Protein AF-A0A6I4K3M9-F1 (afdb_monomer)

Sequence (58 aa):
MDSLITAAAQALAAGDPLGALNRVALRDDAPALALRGIAMAQLGDLVRAKALLQRAAR

Solvent-accessible surface area (backbone atoms only — not comparable to full-atom values): 3072 Å² total; per-residue (Å²): 131,66,66,51,60,54,53,21,53,50,26,45,76,72,71,32,35,65,63,15,36,72,58,31,71,91,43,89,49,44,69,35,27,35,53,45,11,52,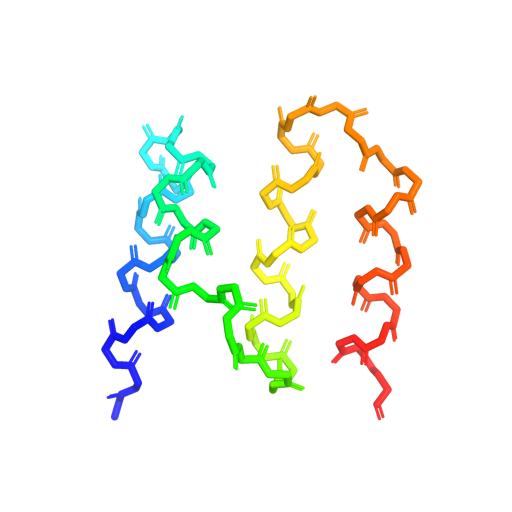28,30,41,75,73,68,41,54,70,63,11,51,57,28,39,54,61,33,74,107

Foldseek 3Di:
DPVLLVQLVVCVVVVNLVSSCVSLVVPQALSSLQSPLSSCVSVVNNVSSVVSNVSSVD

Radius of gyration: 10.13 Å; Cα contacts (8 Å, |Δi|>4): 77; chains: 1; bounding box: 29×26×17 Å

Secondary structure (DSSP, 8-state):
--HHHHHHHHHHHTT-HHHHHHHHTT--SHHHHHHHHHHHHHTT-HHHHHHHHHHHT-

Structure (mmCIF, N/CA/C/O backbone):
data_AF-A0A6I4K3M9-F1
#
_entry.id   AF-A0A6I4K3M9-F1
#
loop_
_atom_site.group_PDB
_atom_site.id
_atom_site.type_symbol
_atom_site.label_atom_id
_atom_site.label_alt_id
_atom_site.label_comp_id
_atom_site.label_asym_id
_atom_site.label_entity_id
_atom_site.label_seq_id
_atom_site.pdbx_PDB_ins_code
_atom_site.Cartn_x
_atom_site.Cartn_y
_atom_site.Cartn_z
_atom_site.occupancy
_atom_site.B_iso_or_equiv
_atom_site.auth_seq_id
_atom_site.auth_comp_id
_atom_site.auth_asym_id
_atom_site.auth_atom_id
_atom_site.pdbx_PDB_model_num
ATOM 1 N N . MET A 1 1 ? 18.791 -6.062 -5.223 1.00 58.97 1 MET A N 1
ATOM 2 C CA . MET A 1 1 ? 17.949 -5.012 -4.615 1.00 58.97 1 MET A CA 1
ATOM 3 C C . MET A 1 1 ? 16.861 -4.678 -5.620 1.00 58.97 1 MET A C 1
ATOM 5 O O . MET A 1 1 ? 17.214 -4.375 -6.751 1.00 58.97 1 MET A O 1
ATOM 9 N N . ASP A 1 2 ? 15.579 -4.813 -5.277 1.00 83.38 2 ASP A N 1
ATOM 10 C CA . ASP A 1 2 ? 14.497 -4.505 -6.222 1.00 83.38 2 ASP A CA 1
ATOM 11 C C . ASP A 1 2 ? 14.287 -2.985 -6.284 1.00 83.38 2 ASP A C 1
ATOM 13 O O . ASP A 1 2 ? 13.676 -2.381 -5.399 1.00 83.38 2 ASP A O 1
ATOM 17 N N . SER A 1 3 ? 14.871 -2.352 -7.301 1.00 86.38 3 SER A N 1
ATOM 18 C CA . SER A 1 3 ? 14.909 -0.893 -7.442 1.00 86.38 3 SER A CA 1
ATOM 19 C C . SER A 1 3 ? 13.517 -0.255 -7.482 1.00 86.38 3 SER A C 1
ATOM 21 O O . SER A 1 3 ? 13.359 0.888 -7.057 1.00 86.38 3 SER A O 1
ATOM 23 N N . LEU A 1 4 ? 12.496 -0.988 -7.945 1.00 89.88 4 LEU A N 1
ATOM 24 C CA . LEU A 1 4 ? 11.120 -0.494 -8.015 1.00 89.88 4 LEU A CA 1
ATOM 25 C C . LEU A 1 4 ? 10.463 -0.427 -6.633 1.00 89.88 4 LEU A C 1
ATOM 27 O O . LEU A 1 4 ? 9.781 0.554 -6.337 1.00 89.88 4 LEU A O 1
ATOM 31 N N . ILE A 1 5 ? 10.709 -1.421 -5.775 1.00 92.25 5 ILE A N 1
ATOM 32 C CA . ILE A 1 5 ? 10.219 -1.438 -4.387 1.00 92.25 5 ILE A CA 1
ATOM 33 C C . ILE A 1 5 ? 10.831 -0.273 -3.606 1.00 92.25 5 ILE A C 1
ATOM 35 O O . ILE A 1 5 ? 10.110 0.476 -2.948 1.00 92.25 5 ILE A O 1
ATOM 39 N N . THR A 1 6 ? 12.145 -0.063 -3.733 1.00 93.88 6 THR A N 1
ATOM 40 C CA . THR A 1 6 ? 12.836 1.053 -3.069 1.00 93.88 6 THR A CA 1
ATOM 41 C C . THR A 1 6 ? 12.294 2.404 -3.536 1.00 93.88 6 THR A C 1
ATOM 43 O O . THR A 1 6 ? 11.990 3.262 -2.708 1.00 93.88 6 THR A O 1
ATOM 46 N N . ALA A 1 7 ? 12.106 2.590 -4.846 1.00 94.19 7 ALA A N 1
ATOM 47 C CA . ALA A 1 7 ? 11.561 3.830 -5.395 1.00 94.19 7 ALA A CA 1
ATOM 48 C C . ALA A 1 7 ? 10.102 4.077 -4.966 1.00 94.19 7 ALA A C 1
ATOM 50 O O . ALA A 1 7 ? 9.712 5.218 -4.720 1.00 94.19 7 ALA A O 1
ATOM 51 N N . ALA A 1 8 ? 9.290 3.024 -4.846 1.00 94.38 8 ALA A N 1
ATOM 52 C CA . ALA A 1 8 ? 7.921 3.133 -4.352 1.00 94.38 8 ALA A CA 1
ATOM 53 C C . ALA A 1 8 ? 7.871 3.480 -2.856 1.00 94.38 8 ALA A C 1
ATOM 55 O O . ALA A 1 8 ? 7.092 4.343 -2.460 1.00 94.38 8 ALA A O 1
ATOM 56 N N . ALA A 1 9 ? 8.735 2.877 -2.035 1.00 93.12 9 ALA A N 1
ATOM 57 C CA . ALA A 1 9 ? 8.852 3.218 -0.618 1.00 93.12 9 ALA A CA 1
ATOM 58 C C . ALA A 1 9 ? 9.293 4.678 -0.412 1.00 93.12 9 ALA A C 1
ATOM 60 O O . ALA A 1 9 ? 8.732 5.378 0.429 1.00 93.12 9 ALA A O 1
ATOM 61 N N . GLN A 1 10 ? 10.243 5.164 -1.217 1.00 95.00 10 GLN A N 1
ATOM 62 C CA . GLN A 1 10 ? 10.662 6.568 -1.198 1.00 95.00 10 GLN A CA 1
ATOM 63 C C . GLN A 1 10 ? 9.533 7.521 -1.603 1.00 95.00 10 GLN A C 1
ATOM 65 O O . GLN A 1 10 ? 9.346 8.543 -0.949 1.00 95.00 10 GLN A O 1
ATOM 70 N N . ALA A 1 11 ? 8.749 7.179 -2.631 1.00 94.31 11 ALA A N 1
ATOM 71 C CA . ALA A 1 11 ? 7.587 7.973 -3.023 1.00 94.31 11 ALA A CA 1
ATOM 72 C C . ALA A 1 11 ? 6.553 8.067 -1.886 1.00 94.31 11 ALA A C 1
ATOM 74 O O . ALA A 1 11 ? 6.082 9.158 -1.583 1.00 94.31 11 ALA A O 1
ATOM 75 N N . LEU A 1 12 ? 6.277 6.963 -1.178 1.00 93.00 12 LEU A N 1
ATOM 76 C CA . LEU A 1 12 ? 5.395 6.987 -0.003 1.00 93.00 12 LEU A CA 1
ATOM 77 C C . LEU A 1 12 ? 5.943 7.871 1.118 1.00 93.00 12 LEU A C 1
ATOM 79 O O . LEU A 1 12 ? 5.181 8.634 1.701 1.00 93.00 12 LEU A O 1
ATOM 83 N N . ALA A 1 13 ? 7.244 7.792 1.405 1.00 93.88 13 ALA A N 1
ATOM 84 C CA . ALA A 1 13 ? 7.883 8.626 2.424 1.00 93.88 13 ALA A CA 1
ATOM 85 C C . ALA A 1 13 ? 7.850 10.124 2.069 1.00 93.88 13 ALA A C 1
ATOM 87 O O . ALA A 1 13 ? 7.782 10.965 2.961 1.00 93.88 13 ALA A O 1
ATOM 88 N N . ALA A 1 14 ? 7.861 10.457 0.776 1.00 94.38 14 ALA A N 1
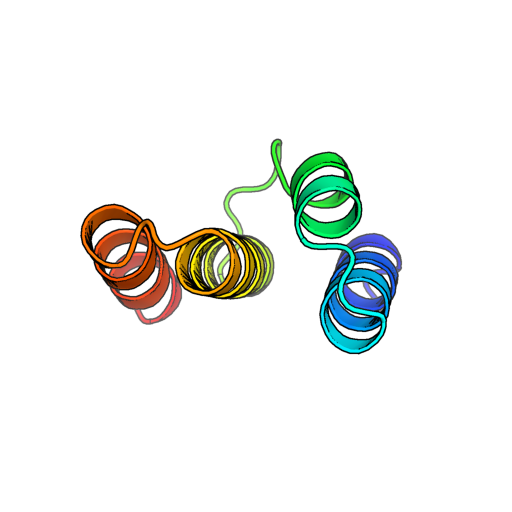ATOM 89 C CA . ALA A 1 14 ? 7.720 11.822 0.276 1.00 94.38 14 ALA A CA 1
ATOM 90 C C . ALA A 1 14 ? 6.259 12.316 0.217 1.00 94.38 14 ALA A C 1
ATOM 92 O O . ALA A 1 14 ? 6.024 13.451 -0.192 1.00 94.38 14 ALA A O 1
ATOM 93 N N . GLY A 1 15 ? 5.279 11.488 0.601 1.00 93.69 15 GLY A N 1
ATOM 94 C CA . GLY A 1 15 ? 3.857 11.829 0.518 1.00 93.69 15 GLY A CA 1
ATOM 95 C C . GLY A 1 15 ? 3.268 11.716 -0.893 1.00 93.69 15 GLY A C 1
ATOM 96 O O . GLY A 1 15 ? 2.233 12.318 -1.167 1.00 93.69 15 GLY A O 1
ATOM 97 N N . ASP A 1 16 ? 3.901 10.944 -1.782 1.00 94.69 16 ASP A N 1
ATOM 98 C CA . ASP A 1 16 ? 3.435 10.644 -3.142 1.00 94.69 16 ASP A CA 1
ATOM 99 C C . ASP A 1 16 ? 2.916 9.191 -3.257 1.00 94.69 16 ASP A C 1
ATOM 101 O O . ASP A 1 16 ? 3.592 8.295 -3.786 1.00 94.69 16 ASP A O 1
ATOM 105 N N . PRO A 1 17 ? 1.695 8.910 -2.760 1.00 92.94 17 PRO A N 1
ATOM 106 C CA . PRO A 1 17 ? 1.094 7.585 -2.862 1.00 92.94 17 PRO A CA 1
ATOM 107 C C . PRO A 1 17 ? 0.755 7.197 -4.306 1.00 92.94 17 PRO A C 1
ATOM 109 O O . PRO A 1 17 ? 0.808 6.013 -4.636 1.00 92.94 17 PRO A O 1
ATOM 112 N N . LEU A 1 18 ? 0.457 8.151 -5.196 1.00 93.62 18 LEU A N 1
ATOM 113 C CA . LEU A 1 18 ? 0.163 7.8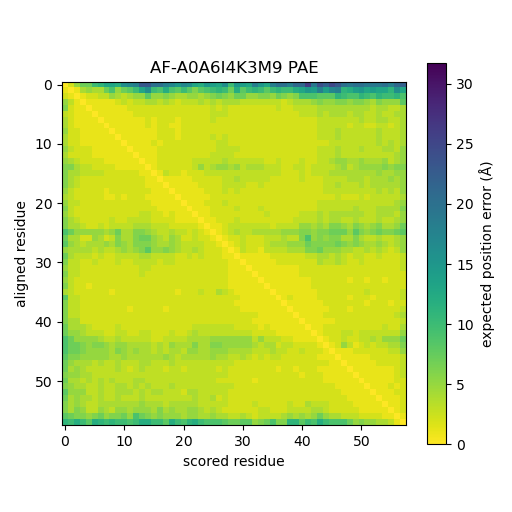54 -6.603 1.00 93.62 18 LEU A CA 1
ATOM 114 C C . LEU A 1 18 ? 1.423 7.428 -7.362 1.00 93.62 18 LEU A C 1
ATOM 116 O O . LEU A 1 18 ? 1.399 6.442 -8.102 1.00 93.62 18 LEU A O 1
ATOM 120 N N . GLY A 1 19 ? 2.550 8.102 -7.135 1.00 94.06 19 GLY A N 1
ATOM 121 C CA . GLY A 1 19 ? 3.830 7.686 -7.690 1.00 94.06 19 GLY A CA 1
ATOM 122 C C . GLY A 1 19 ? 4.283 6.336 -7.147 1.00 94.06 19 GLY A C 1
ATOM 123 O O . GLY A 1 19 ? 4.874 5.548 -7.891 1.00 94.06 19 GLY A O 1
ATOM 124 N N . ALA A 1 20 ? 4.004 6.02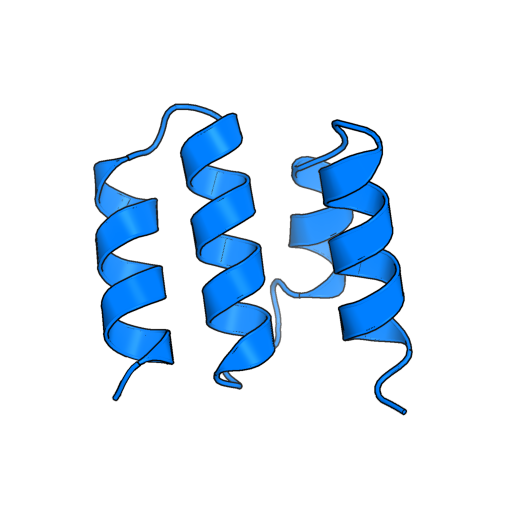0 -5.883 1.00 95.31 20 ALA A N 1
ATOM 125 C CA . ALA A 1 20 ? 4.261 4.684 -5.358 1.00 95.31 20 ALA A CA 1
ATOM 126 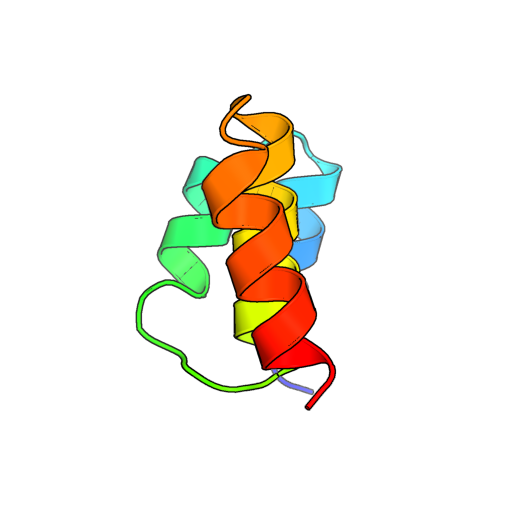C C . ALA A 1 20 ? 3.423 3.625 -6.088 1.00 95.31 20 ALA A C 1
ATOM 128 O O . ALA A 1 20 ? 3.976 2.643 -6.584 1.00 95.31 20 ALA A O 1
ATOM 129 N N . LEU A 1 21 ? 2.113 3.862 -6.228 1.00 92.88 21 LEU A N 1
ATOM 130 C CA . LEU A 1 21 ? 1.190 2.962 -6.922 1.00 92.88 21 LEU A CA 1
ATOM 131 C C . LEU A 1 21 ? 1.620 2.706 -8.368 1.00 92.88 21 LEU A C 1
ATOM 133 O O . LEU A 1 21 ? 1.684 1.548 -8.765 1.00 92.88 21 LEU A O 1
ATOM 137 N N . ASN A 1 22 ? 2.007 3.735 -9.123 1.00 94.06 22 ASN A N 1
ATOM 138 C CA . ASN A 1 22 ? 2.459 3.580 -10.513 1.00 94.06 22 ASN A CA 1
ATOM 139 C C . ASN A 1 22 ? 3.658 2.632 -10.663 1.00 94.06 22 ASN A C 1
ATOM 141 O O . ASN A 1 22 ? 3.783 1.943 -11.673 1.00 94.06 22 ASN A O 1
ATOM 145 N N . ARG A 1 23 ? 4.536 2.568 -9.657 1.00 91.00 23 ARG A N 1
ATOM 146 C CA . ARG A 1 23 ? 5.733 1.714 -9.678 1.00 91.00 23 A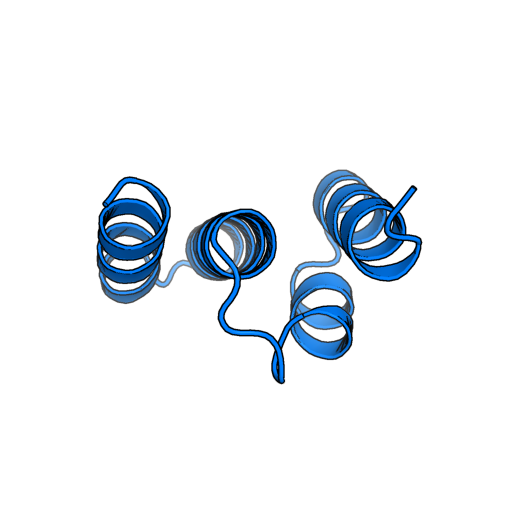RG A CA 1
ATOM 147 C C . ARG A 1 23 ? 5.436 0.263 -9.308 1.00 91.00 23 ARG A C 1
ATOM 149 O O . ARG A 1 23 ? 6.136 -0.633 -9.775 1.00 91.00 23 ARG A O 1
ATOM 156 N N . VAL A 1 24 ? 4.415 0.022 -8.481 1.00 93.25 24 VAL A N 1
ATOM 157 C CA . VAL A 1 24 ? 4.080 -1.324 -7.988 1.00 93.25 24 VAL A CA 1
ATOM 158 C C . VAL A 1 24 ? 2.761 -1.878 -8.518 1.00 93.25 24 VAL A C 1
ATOM 160 O O . VAL A 1 24 ? 2.449 -3.009 -8.186 1.00 93.25 24 VAL A O 1
ATOM 163 N N . ALA A 1 25 ? 1.978 -1.159 -9.331 1.00 88.56 25 ALA A N 1
ATOM 164 C CA . ALA A 1 25 ? 0.623 -1.557 -9.756 1.00 88.56 25 ALA A CA 1
ATOM 165 C C . ALA A 1 25 ? 0.543 -2.875 -10.546 1.00 88.56 25 ALA A C 1
ATOM 167 O O . ALA A 1 25 ? -0.484 -3.543 -10.496 1.00 88.56 25 ALA A O 1
ATOM 168 N N . LEU A 1 26 ? 1.615 -3.265 -11.239 1.00 88.50 26 LEU A N 1
ATOM 169 C CA . LEU A 1 26 ? 1.673 -4.492 -12.049 1.00 88.50 26 LEU A CA 1
ATOM 170 C C . LEU A 1 26 ? 2.289 -5.692 -11.308 1.00 88.50 26 LEU A C 1
ATOM 172 O O . LEU A 1 26 ? 2.545 -6.728 -11.911 1.00 88.50 26 LEU A O 1
ATOM 176 N N . ARG A 1 27 ? 2.588 -5.537 -10.014 1.00 89.00 27 ARG A N 1
ATOM 177 C CA . ARG A 1 27 ? 3.380 -6.491 -9.231 1.00 89.00 27 ARG A CA 1
ATOM 178 C C . ARG A 1 27 ? 2.593 -7.151 -8.106 1.00 89.00 27 ARG A C 1
ATOM 180 O O . ARG A 1 27 ? 2.126 -6.460 -7.212 1.00 89.00 27 ARG A O 1
ATOM 187 N N . ASP A 1 28 ? 2.506 -8.472 -8.085 1.00 85.56 28 ASP A N 1
ATOM 188 C CA . ASP A 1 28 ? 1.747 -9.197 -7.052 1.00 85.56 28 ASP A CA 1
ATOM 189 C C . ASP A 1 28 ? 2.628 -9.888 -6.001 1.00 85.56 28 ASP A C 1
ATOM 191 O O . ASP A 1 28 ? 2.176 -10.782 -5.290 1.00 85.56 28 ASP A O 1
ATOM 195 N N . ASP A 1 29 ? 3.887 -9.467 -5.875 1.00 90.25 29 ASP A N 1
ATOM 196 C CA . ASP A 1 29 ? 4.753 -9.910 -4.785 1.00 90.25 29 ASP A CA 1
ATOM 197 C C . ASP A 1 29 ? 4.356 -9.287 -3.436 1.00 90.25 29 ASP A C 1
ATOM 199 O O . ASP A 1 29 ? 3.774 -8.202 -3.366 1.00 90.25 29 ASP A O 1
ATOM 203 N N . ALA A 1 30 ? 4.696 -9.980 -2.347 1.00 90.06 30 ALA A N 1
ATOM 204 C CA . ALA A 1 30 ? 4.380 -9.551 -0.987 1.00 90.06 30 ALA A CA 1
ATOM 205 C C . ALA A 1 30 ? 4.803 -8.094 -0.672 1.00 90.06 30 ALA A C 1
ATOM 207 O O . ALA A 1 30 ? 3.955 -7.332 -0.196 1.00 90.06 30 ALA A O 1
ATOM 208 N N . PRO A 1 31 ? 6.042 -7.635 -0.962 1.00 91.44 31 PRO A N 1
ATOM 209 C CA . PRO A 1 31 ? 6.410 -6.246 -0.697 1.00 91.44 31 PRO A CA 1
ATOM 210 C C . PRO A 1 31 ? 5.666 -5.244 -1.595 1.00 91.44 31 PRO A C 1
ATOM 212 O O . PRO A 1 31 ? 5.261 -4.191 -1.102 1.00 91.44 31 PRO A O 1
ATOM 215 N N . ALA A 1 32 ? 5.398 -5.560 -2.865 1.00 93.38 32 ALA A N 1
ATOM 216 C CA . ALA A 1 32 ? 4.564 -4.720 -3.724 1.00 93.38 32 ALA A CA 1
ATOM 217 C C . ALA A 1 32 ? 3.137 -4.571 -3.177 1.00 93.38 32 ALA A C 1
ATOM 219 O O . ALA A 1 32 ? 2.629 -3.451 -3.108 1.00 93.38 32 ALA A O 1
ATOM 220 N N . LEU A 1 33 ? 2.508 -5.664 -2.730 1.00 94.56 33 LEU A N 1
ATOM 221 C CA . LEU A 1 33 ? 1.178 -5.642 -2.111 1.00 94.56 33 LEU A CA 1
ATOM 222 C C . LEU A 1 33 ? 1.163 -4.822 -0.815 1.00 94.56 33 LEU A C 1
ATOM 224 O O . LEU A 1 33 ? 0.228 -4.048 -0.597 1.00 94.56 33 LEU A O 1
ATOM 228 N N . ALA A 1 34 ? 2.212 -4.929 0.006 1.00 94.31 34 ALA A N 1
ATOM 229 C CA . ALA A 1 34 ? 2.342 -4.146 1.229 1.00 94.31 34 ALA A CA 1
ATOM 230 C C . ALA A 1 34 ? 2.408 -2.637 0.940 1.00 94.31 34 ALA A C 1
ATOM 232 O O . ALA A 1 34 ? 1.637 -1.859 1.506 1.00 94.31 34 ALA A O 1
ATOM 233 N N . LEU A 1 35 ? 3.268 -2.221 0.002 1.00 94.94 35 LEU A N 1
ATOM 234 C CA . LEU A 1 35 ? 3.390 -0.816 -0.400 1.00 94.94 35 LEU A CA 1
ATOM 235 C C . LEU A 1 35 ? 2.098 -0.289 -1.036 1.00 94.94 35 LEU A C 1
ATOM 237 O O . LEU A 1 35 ? 1.694 0.841 -0.761 1.00 94.94 35 LEU A O 1
ATOM 241 N N . ARG A 1 36 ? 1.406 -1.114 -1.830 1.00 94.00 36 ARG A N 1
ATOM 242 C CA . ARG A 1 36 ? 0.107 -0.772 -2.426 1.00 94.00 36 ARG A CA 1
ATOM 243 C C . ARG A 1 36 ? -0.956 -0.546 -1.341 1.00 94.00 36 ARG A C 1
ATOM 245 O O . ARG A 1 36 ? -1.710 0.421 -1.418 1.00 94.00 36 ARG A O 1
ATOM 252 N N . GLY A 1 37 ? -0.975 -1.384 -0.302 1.00 94.88 37 GLY A N 1
ATOM 253 C CA . GLY A 1 37 ? -1.852 -1.221 0.859 1.00 94.88 37 GLY A CA 1
ATOM 254 C C . GLY A 1 37 ? -1.568 0.060 1.649 1.00 94.88 37 GLY A C 1
ATOM 255 O O . GLY A 1 37 ? -2.497 0.798 1.971 1.00 94.88 37 GLY A O 1
ATOM 256 N N . ILE A 1 38 ? -0.293 0.378 1.893 1.00 94.25 38 ILE A N 1
ATOM 257 C CA . ILE A 1 38 ? 0.121 1.623 2.564 1.00 94.25 38 ILE A CA 1
ATOM 258 C C . ILE A 1 38 ? -0.285 2.852 1.739 1.00 94.25 38 ILE A C 1
ATOM 260 O O . ILE A 1 38 ? -0.812 3.817 2.290 1.00 94.25 38 ILE A O 1
ATOM 264 N N . ALA A 1 39 ? -0.095 2.813 0.419 1.00 95.19 39 ALA A N 1
ATOM 265 C CA . ALA A 1 39 ? -0.516 3.887 -0.477 1.00 95.19 39 ALA A CA 1
ATOM 266 C C . ALA A 1 39 ? -2.035 4.123 -0.419 1.00 95.19 39 ALA A C 1
ATOM 268 O O . ALA A 1 39 ? -2.478 5.263 -0.309 1.00 95.19 39 ALA A O 1
ATOM 269 N N . MET A 1 40 ? -2.837 3.052 -0.431 1.00 93.62 40 MET A N 1
ATOM 270 C CA . MET A 1 40 ? -4.297 3.154 -0.319 1.00 93.62 40 MET A CA 1
ATOM 271 C C . MET A 1 40 ? -4.746 3.686 1.046 1.00 93.62 40 MET A C 1
ATOM 273 O O . MET A 1 40 ? -5.688 4.473 1.103 1.00 93.62 40 MET A O 1
ATOM 277 N N . ALA A 1 41 ? -4.044 3.333 2.128 1.00 94.50 41 ALA A N 1
ATOM 278 C CA . ALA A 1 41 ? -4.325 3.878 3.454 1.00 94.50 41 ALA A CA 1
ATOM 279 C C . ALA A 1 41 ? -4.083 5.395 3.516 1.00 94.50 41 ALA A C 1
ATOM 281 O O . ALA A 1 41 ? -4.891 6.113 4.099 1.00 94.50 41 ALA A O 1
ATOM 282 N N . GLN A 1 42 ? -3.021 5.887 2.868 1.00 92.38 42 GLN A N 1
ATOM 283 C CA . GLN A 1 42 ? -2.738 7.325 2.771 1.00 92.38 42 GLN A CA 1
ATOM 284 C C . GLN A 1 42 ? -3.784 8.089 1.946 1.00 92.38 42 GLN A C 1
ATOM 286 O O . GLN A 1 42 ? -4.057 9.249 2.230 1.00 92.38 42 GLN A O 1
ATOM 291 N N . LEU A 1 43 ? -4.403 7.435 0.959 1.00 91.88 43 LEU A N 1
ATOM 292 C CA . LEU A 1 43 ? -5.493 8.000 0.154 1.00 91.88 43 LEU A CA 1
ATOM 293 C C . LEU A 1 43 ? -6.872 7.920 0.839 1.00 91.88 43 LEU A C 1
ATOM 295 O O . LEU A 1 43 ? -7.856 8.405 0.286 1.00 91.88 43 LEU A O 1
ATOM 299 N N . GLY A 1 44 ? -6.963 7.305 2.023 1.00 93.56 44 GLY A N 1
ATOM 300 C CA . GLY A 1 44 ? -8.207 7.152 2.784 1.00 93.56 44 GLY A CA 1
ATOM 301 C C . GLY A 1 44 ? -9.002 5.873 2.489 1.00 93.56 44 GLY A C 1
ATOM 302 O O . GLY A 1 44 ? -10.014 5.627 3.146 1.00 93.56 44 GLY A O 1
ATOM 303 N N . ASP A 1 45 ? -8.546 5.008 1.575 1.00 94.00 45 ASP A N 1
ATOM 304 C CA . ASP A 1 45 ? -9.182 3.7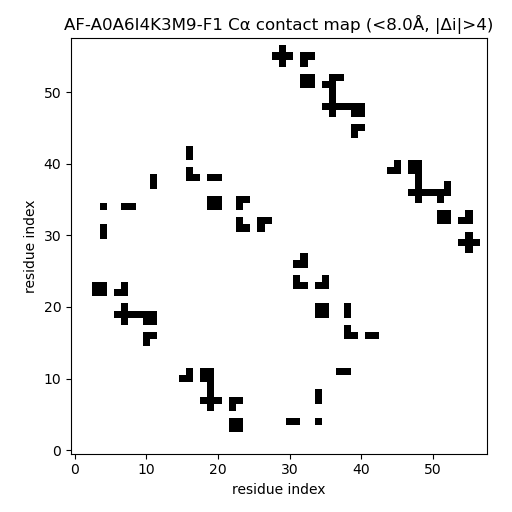10 1.305 1.00 94.00 45 ASP A CA 1
ATOM 305 C C . ASP A 1 45 ? -8.648 2.629 2.258 1.00 94.00 45 ASP A C 1
ATOM 307 O O . ASP A 1 45 ? -7.836 1.762 1.916 1.00 94.00 45 ASP A O 1
ATOM 311 N N . LEU A 1 46 ? -9.120 2.691 3.505 1.00 92.31 46 LEU A N 1
ATOM 312 C CA . LEU A 1 46 ? -8.707 1.772 4.568 1.00 92.31 46 LEU A CA 1
ATOM 313 C C . LEU A 1 46 ? -9.205 0.335 4.353 1.00 92.31 46 LEU A C 1
ATOM 315 O O . LEU A 1 46 ? -8.590 -0.608 4.857 1.00 92.31 46 LEU A O 1
ATOM 319 N N . VAL A 1 47 ? -10.309 0.149 3.624 1.00 94.00 47 VAL A N 1
ATOM 320 C CA . VAL A 1 47 ? -10.884 -1.179 3.371 1.00 94.00 47 VAL A CA 1
ATOM 321 C C . VAL A 1 47 ? -9.991 -1.950 2.407 1.00 94.00 47 VAL A C 1
ATOM 323 O O . VAL A 1 47 ? -9.565 -3.065 2.723 1.00 94.00 47 VAL A O 1
ATOM 326 N N . ARG A 1 48 ? -9.638 -1.349 1.264 1.00 90.88 48 ARG A N 1
ATOM 327 C CA . ARG A 1 48 ? -8.727 -1.993 0.311 1.00 90.88 48 ARG A CA 1
ATOM 328 C C . ARG A 1 48 ? -7.313 -2.105 0.861 1.00 90.88 48 ARG A C 1
ATOM 330 O O . ARG A 1 48 ? -6.677 -3.137 0.652 1.00 90.88 48 ARG A O 1
ATOM 337 N N . ALA A 1 49 ? -6.848 -1.111 1.620 1.00 94.69 49 ALA A N 1
ATOM 338 C CA . ALA A 1 49 ? -5.546 -1.167 2.277 1.00 94.69 49 ALA A CA 1
ATOM 339 C C . ALA A 1 49 ? -5.396 -2.417 3.156 1.00 94.69 49 ALA A C 1
ATOM 341 O O . ALA A 1 49 ? -4.445 -3.181 2.994 1.00 94.69 49 ALA A O 1
ATOM 342 N N . LYS A 1 50 ? -6.367 -2.677 4.041 1.00 93.81 50 LYS A N 1
ATOM 343 C CA . LYS A 1 50 ? -6.346 -3.852 4.927 1.00 93.81 50 LYS A CA 1
ATOM 344 C C . LYS A 1 50 ? -6.337 -5.168 4.154 1.00 93.81 50 LYS A C 1
ATOM 346 O O . LYS A 1 50 ? -5.571 -6.064 4.500 1.00 93.81 50 LYS A O 1
ATOM 351 N N . ALA A 1 51 ? -7.144 -5.276 3.099 1.00 94.56 51 ALA A N 1
ATOM 352 C CA . ALA A 1 51 ? -7.191 -6.478 2.271 1.00 94.56 51 ALA A CA 1
ATOM 353 C C . ALA A 1 51 ? -5.843 -6.759 1.580 1.00 94.56 51 ALA A C 1
ATOM 355 O O . ALA A 1 51 ? -5.403 -7.906 1.512 1.00 94.56 51 ALA A O 1
ATOM 356 N N . LEU A 1 52 ? -5.161 -5.716 1.098 1.00 91.81 52 LEU A N 1
ATOM 357 C CA . LEU A 1 52 ? -3.840 -5.843 0.477 1.00 91.81 52 LEU A CA 1
ATOM 358 C C . LEU A 1 52 ? -2.761 -6.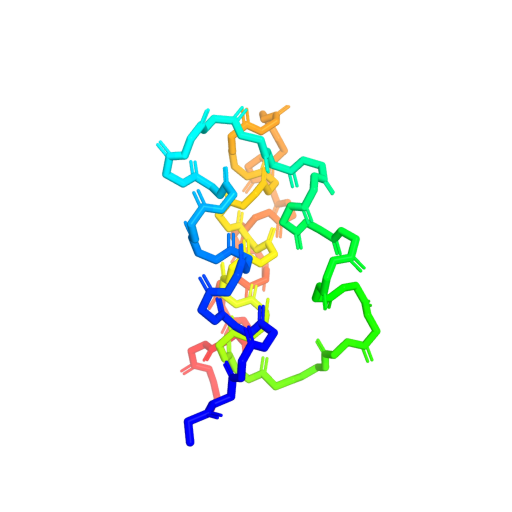234 1.491 1.00 91.81 52 LEU A C 1
ATOM 360 O O . LEU A 1 52 ? -1.967 -7.127 1.207 1.00 91.81 52 LEU A O 1
ATOM 364 N N . LEU A 1 53 ? -2.773 -5.639 2.687 1.00 91.50 53 LEU A N 1
ATOM 365 C CA . LEU A 1 53 ? -1.833 -5.991 3.757 1.00 91.50 53 LEU A CA 1
ATOM 366 C C . LEU A 1 53 ? -2.015 -7.439 4.234 1.00 91.50 53 LEU A C 1
ATOM 368 O O . LEU A 1 53 ? -1.031 -8.138 4.449 1.00 91.50 53 LEU A O 1
ATOM 372 N N . GLN A 1 54 ? -3.256 -7.924 4.340 1.00 92.81 54 GLN A N 1
ATOM 373 C CA . GLN A 1 54 ? -3.521 -9.329 4.668 1.00 92.81 54 GLN A CA 1
ATOM 374 C C . GLN A 1 54 ? -2.996 -10.288 3.596 1.00 92.81 54 GLN A C 1
ATOM 376 O O . GLN A 1 54 ? -2.452 -11.335 3.930 1.00 92.81 54 GLN A O 1
ATOM 381 N N . ARG A 1 55 ? -3.132 -9.934 2.312 1.00 90.81 55 ARG A N 1
ATOM 382 C CA . ARG A 1 55 ? -2.586 -10.734 1.205 1.00 90.81 55 ARG A CA 1
ATOM 383 C C . ARG A 1 55 ? -1.062 -10.711 1.164 1.00 90.81 55 ARG A C 1
ATOM 385 O O . ARG A 1 55 ? -0.477 -11.711 0.786 1.00 90.81 55 ARG A O 1
ATOM 392 N N . ALA A 1 56 ? -0.440 -9.601 1.556 1.00 90.94 56 ALA A N 1
ATOM 393 C CA . ALA A 1 56 ? 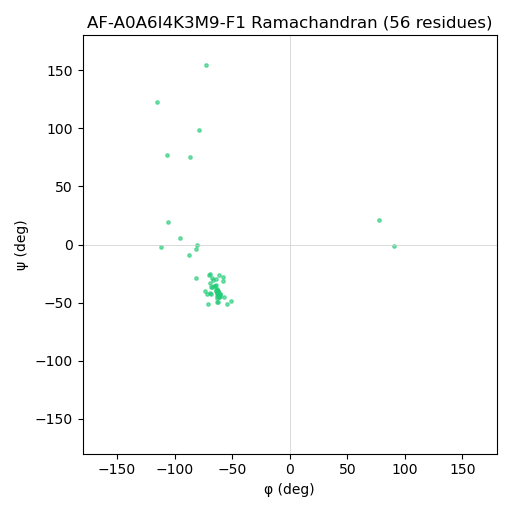1.013 -9.487 1.653 1.00 90.94 56 ALA A CA 1
ATOM 394 C C . ALA A 1 56 ? 1.608 -10.309 2.810 1.00 90.94 56 ALA A C 1
ATOM 396 O O . ALA A 1 56 ? 2.774 -10.682 2.754 1.00 90.94 56 ALA A O 1
ATOM 397 N N . ALA A 1 57 ? 0.823 -10.556 3.864 1.00 88.12 57 ALA A N 1
ATOM 398 C CA . ALA A 1 57 ? 1.245 -11.301 5.049 1.00 88.12 57 ALA A CA 1
ATOM 399 C C . ALA A 1 57 ? 1.058 -12.825 4.932 1.00 88.12 57 ALA A C 1
ATOM 401 O O . ALA A 1 57 ? 1.491 -13.551 5.827 1.00 88.12 57 ALA A O 1
ATOM 402 N N . ARG A 1 58 ? 0.373 -13.294 3.883 1.00 83.12 58 ARG A N 1
ATOM 403 C CA . ARG A 1 58 ? 0.113 -14.713 3.631 1.00 83.12 58 ARG A CA 1
ATOM 404 C C . ARG A 1 58 ? 1.183 -15.306 2.728 1.00 83.12 58 ARG A C 1
ATOM 406 O O . ARG A 1 58 ? 1.559 -16.464 3.001 1.00 83.12 58 ARG A O 1
#

Nearest PDB structures (foldseek):
  6rns-assembly1_B  TM=6.048E-01  e=2.022E+00  Homo sapiens
  3kae-assembly2_D  TM=8.882E-01  e=6.150E+00  Encephalitozoon cuniculi
  6rnq-assembly1_B  TM=5.915E-01  e=2.985E+00  Homo sapiens
  8pkp-assembly1_Y  TM=7.515E-01  e=7.267E+00  Homo sapiens

pLDDT: mean 91.74, std 5.15, range [58.97, 95.31]

Mean predicted aligned error: 3.15 Å